Protein AF-A0A2W1NDJ1-F1 (afdb_monomer_lite)

Structure (mmCIF, N/CA/C/O backbone):
data_AF-A0A2W1NDJ1-F1
#
_entry.id   AF-A0A2W1NDJ1-F1
#
loop_
_atom_site.group_PDB
_atom_site.id
_atom_site.type_symbol
_atom_site.label_atom_id
_atom_site.label_alt_id
_atom_site.label_comp_id
_atom_site.label_asym_id
_atom_site.label_entity_id
_atom_site.label_seq_id
_atom_site.pdbx_PDB_ins_code
_atom_site.Cartn_x
_atom_site.Cartn_y
_atom_site.Cartn_z
_atom_site.occupancy
_atom_site.B_iso_or_equiv
_atom_site.auth_seq_id
_atom_site.auth_comp_id
_atom_site.auth_asym_id
_atom_site.auth_atom_id
_atom_site.pdbx_PDB_model_num
ATOM 1 N N . MET A 1 1 ? 4.871 -4.282 -10.619 1.00 88.88 1 MET A N 1
ATOM 2 C CA . MET A 1 1 ? 5.569 -3.955 -9.360 1.00 88.88 1 MET A CA 1
ATOM 3 C C . MET A 1 1 ? 5.960 -5.256 -8.689 1.00 88.88 1 MET A C 1
ATOM 5 O O . MET A 1 1 ? 5.186 -6.206 -8.762 1.00 88.88 1 ME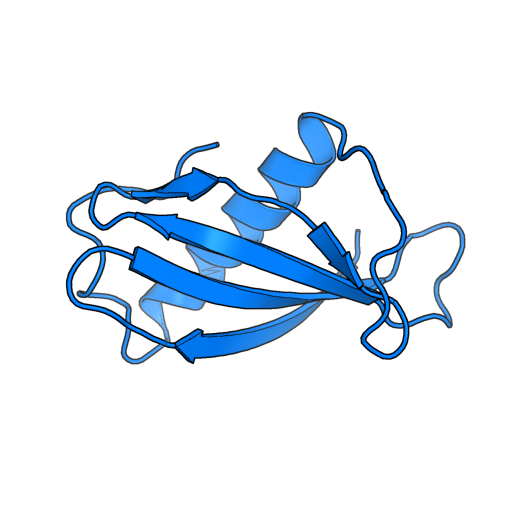T A O 1
ATOM 9 N N . VAL A 1 2 ? 7.147 -5.311 -8.095 1.00 94.75 2 VAL A N 1
ATOM 10 C CA . VAL A 1 2 ? 7.574 -6.406 -7.212 1.00 94.75 2 VAL A CA 1
ATOM 11 C C . VAL A 1 2 ? 7.524 -5.876 -5.784 1.00 94.75 2 VAL A C 1
ATOM 13 O O . VAL A 1 2 ? 7.949 -4.747 -5.559 1.00 94.75 2 VAL A O 1
ATOM 16 N N . PHE A 1 3 ? 6.969 -6.650 -4.853 1.00 97.12 3 PHE A N 1
ATOM 17 C CA . PHE A 1 3 ? 6.818 -6.255 -3.453 1.00 97.12 3 PHE A CA 1
ATOM 18 C C . PHE A 1 3 ? 7.818 -7.007 -2.578 1.00 97.12 3 PHE A C 1
ATOM 20 O O . PHE A 1 3 ? 7.967 -8.221 -2.718 1.00 97.12 3 PHE A O 1
ATOM 27 N N . ASP A 1 4 ? 8.489 -6.280 -1.690 1.00 94.62 4 ASP A N 1
ATOM 28 C CA . ASP A 1 4 ? 9.581 -6.796 -0.860 1.00 94.62 4 ASP A CA 1
ATOM 29 C C . ASP A 1 4 ? 9.154 -7.018 0.591 1.00 94.62 4 ASP A C 1
ATOM 31 O O . ASP A 1 4 ? 9.483 -8.042 1.188 1.00 94.62 4 ASP A O 1
ATOM 35 N N . TYR A 1 5 ? 8.435 -6.057 1.172 1.00 95.94 5 TYR A N 1
ATOM 36 C CA . TYR A 1 5 ? 8.012 -6.115 2.568 1.00 95.94 5 TYR A CA 1
ATOM 37 C C . TYR A 1 5 ? 6.774 -5.253 2.821 1.00 95.94 5 TYR A C 1
ATOM 39 O O . TYR A 1 5 ? 6.359 -4.459 1.974 1.00 95.94 5 TYR A O 1
ATOM 47 N N . VAL A 1 6 ? 6.183 -5.428 4.001 1.00 97.00 6 VAL A N 1
ATOM 48 C CA . VAL A 1 6 ? 5.169 -4.532 4.555 1.00 97.00 6 VAL A CA 1
ATOM 49 C C . VAL A 1 6 ? 5.517 -4.209 6.004 1.00 97.00 6 VAL A C 1
ATOM 51 O O . VAL A 1 6 ? 5.952 -5.088 6.747 1.00 97.00 6 VAL A O 1
ATOM 54 N N . GLU A 1 7 ? 5.319 -2.960 6.395 1.00 96.44 7 GLU A N 1
ATOM 55 C CA . GLU A 1 7 ? 5.451 -2.473 7.764 1.00 96.44 7 GLU A CA 1
ATOM 56 C C . GLU A 1 7 ? 4.226 -1.625 8.125 1.00 96.44 7 GLU A C 1
ATOM 58 O O . GLU A 1 7 ? 3.611 -0.996 7.263 1.00 96.44 7 GLU A O 1
ATOM 63 N N . PHE A 1 8 ? 3.855 -1.632 9.400 1.00 95.00 8 PHE A N 1
ATOM 64 C CA . PHE A 1 8 ? 2.741 -0.859 9.936 1.00 95.00 8 PHE A CA 1
ATOM 65 C C . PHE A 1 8 ? 3.308 0.085 10.994 1.00 95.00 8 PHE A C 1
ATOM 67 O O . PHE A 1 8 ? 3.748 -0.364 12.048 1.00 95.00 8 PHE A O 1
ATOM 74 N N . ASP A 1 9 ? 3.341 1.379 10.688 1.00 87.31 9 ASP A N 1
ATOM 75 C CA . ASP A 1 9 ? 4.072 2.366 11.494 1.00 87.31 9 ASP A CA 1
ATOM 76 C C . ASP A 1 9 ? 3.217 2.927 12.644 1.00 87.31 9 ASP A C 1
ATOM 78 O O . ASP A 1 9 ? 3.642 3.014 13.795 1.00 87.31 9 ASP A O 1
ATOM 82 N N . SER A 1 10 ? 1.966 3.286 12.353 1.00 76.12 10 SER A N 1
ATOM 83 C CA . SER A 1 10 ? 1.118 4.022 13.292 1.00 76.12 10 SER A CA 1
ATOM 84 C C . SER A 1 10 ? -0.333 3.565 13.207 1.00 76.12 10 SER A C 1
ATOM 86 O O . SER A 1 10 ? -1.098 4.030 12.369 1.00 76.12 10 SER A O 1
ATOM 88 N N . ALA A 1 11 ? -0.729 2.649 14.095 1.00 74.88 11 ALA A N 1
ATOM 89 C CA . ALA A 1 11 ? -2.123 2.241 14.258 1.00 74.88 11 ALA A CA 1
ATOM 90 C C . ALA A 1 11 ? -2.836 3.186 15.235 1.00 74.88 11 ALA A C 1
ATOM 92 O O . ALA A 1 11 ? -2.705 3.061 16.453 1.00 74.88 11 ALA A O 1
ATOM 93 N N . GLY A 1 12 ? -3.578 4.153 14.701 1.00 80.81 12 GLY A N 1
ATOM 94 C CA . GLY A 1 12 ? -4.488 4.991 15.474 1.00 80.81 12 GLY A CA 1
ATOM 95 C C . GLY A 1 12 ? -5.864 4.344 15.663 1.00 80.81 12 GLY A C 1
ATOM 96 O O . GLY A 1 12 ? -6.178 3.287 15.115 1.00 80.81 12 GLY A O 1
ATOM 97 N N . ASP A 1 13 ? -6.746 5.028 16.397 1.00 83.44 13 ASP A N 1
ATOM 98 C CA . ASP A 1 13 ? -8.115 4.546 16.647 1.00 83.44 13 ASP A CA 1
ATOM 99 C C . ASP A 1 13 ? -8.976 4.437 15.374 1.00 83.44 13 ASP A C 1
ATOM 101 O O . ASP A 1 13 ? -9.978 3.711 15.364 1.00 83.44 13 ASP A O 1
ATOM 105 N N . LYS A 1 14 ? -8.627 5.190 14.320 1.00 88.38 14 LYS A N 1
ATOM 106 C CA . LYS A 1 14 ? -9.431 5.360 13.094 1.00 88.38 14 LYS A CA 1
ATOM 107 C C . LYS A 1 14 ? -8.733 4.901 11.820 1.00 88.38 14 LYS A C 1
ATOM 109 O O . LYS A 1 14 ? -9.412 4.544 10.856 1.00 88.38 14 LYS A O 1
ATOM 114 N N . ASP A 1 15 ? -7.411 4.942 11.816 1.00 94.25 15 ASP A N 1
ATOM 115 C CA . ASP A 1 15 ? -6.589 4.704 10.644 1.00 94.25 15 ASP A CA 1
ATOM 116 C C . ASP A 1 15 ? -5.245 4.093 11.030 1.00 94.25 15 ASP A C 1
ATOM 118 O O . ASP A 1 15 ? -4.806 4.221 12.173 1.00 94.25 15 ASP A O 1
ATOM 122 N N . ILE A 1 16 ? -4.631 3.415 10.068 1.00 95.50 16 ILE A N 1
ATOM 123 C CA . ILE A 1 16 ? -3.299 2.844 10.176 1.00 95.50 16 ILE A CA 1
ATOM 124 C C . ILE A 1 16 ? -2.468 3.241 8.960 1.00 95.50 16 ILE A C 1
ATOM 126 O O . ILE A 1 16 ? -2.948 3.175 7.826 1.00 95.50 16 ILE A O 1
ATOM 130 N N . THR A 1 17 ? -1.227 3.654 9.193 1.00 97.06 17 THR A N 1
ATOM 131 C CA . THR A 1 17 ? -0.255 3.891 8.118 1.00 97.06 17 THR A CA 1
ATOM 132 C C . THR A 1 17 ? 0.445 2.584 7.769 1.00 97.06 17 THR A C 1
ATOM 134 O O . THR A 1 17 ? 1.013 1.931 8.646 1.00 97.06 17 THR A O 1
ATOM 137 N N . ILE A 1 18 ? 0.410 2.214 6.489 1.00 97.38 18 ILE A N 1
ATOM 138 C CA . ILE A 1 18 ? 1.041 1.012 5.951 1.00 97.38 18 ILE A CA 1
ATOM 139 C C . ILE A 1 18 ? 2.147 1.428 4.983 1.00 97.38 18 ILE A C 1
ATOM 141 O O . ILE A 1 18 ? 1.923 2.221 4.068 1.00 97.38 18 ILE A O 1
ATOM 145 N N . LEU A 1 19 ? 3.332 0.862 5.174 1.00 98.00 19 LEU A N 1
ATOM 146 C CA . LEU A 1 19 ? 4.507 1.062 4.338 1.00 98.00 19 LEU A CA 1
ATOM 147 C C . LEU A 1 19 ? 4.767 -0.219 3.547 1.00 98.00 19 LEU A C 1
ATOM 149 O O . LEU A 1 19 ? 5.006 -1.273 4.129 1.00 98.00 19 LEU A O 1
ATOM 153 N N . VAL A 1 20 ? 4.721 -0.144 2.220 1.00 98.06 20 VAL A N 1
ATOM 154 C CA . VAL A 1 20 ? 4.967 -1.283 1.327 1.00 98.06 20 VAL A CA 1
ATOM 155 C C . VAL A 1 20 ? 6.240 -1.038 0.533 1.00 98.06 20 VAL A C 1
ATOM 157 O O . VAL A 1 20 ? 6.278 -0.164 -0.331 1.00 98.06 20 VAL A O 1
ATOM 160 N N . GLY A 1 21 ? 7.277 -1.830 0.802 1.00 97.94 21 GLY A N 1
ATOM 161 C CA . GLY A 1 21 ? 8.499 -1.819 0.004 1.00 97.94 21 GLY A CA 1
ATOM 162 C C . GLY A 1 21 ? 8.246 -2.420 -1.374 1.00 97.94 21 GLY A C 1
ATOM 163 O O . GLY A 1 21 ? 7.697 -3.521 -1.474 1.00 97.94 21 GLY A O 1
ATOM 164 N N . CYS A 1 22 ? 8.635 -1.716 -2.434 1.00 97.31 22 CYS A N 1
ATOM 165 C CA . CYS A 1 22 ? 8.451 -2.193 -3.798 1.00 97.31 22 CYS A CA 1
ATOM 166 C C . CYS A 1 22 ? 9.558 -1.751 -4.758 1.00 97.31 22 CYS A C 1
ATOM 168 O O . CYS A 1 22 ? 10.204 -0.722 -4.557 1.00 97.31 22 CYS A O 1
ATOM 170 N N . ARG A 1 23 ? 9.693 -2.499 -5.856 1.00 96.94 23 ARG A N 1
ATOM 171 C CA . ARG A 1 23 ? 10.529 -2.155 -7.012 1.00 96.94 23 ARG A CA 1
ATOM 172 C C . ARG A 1 23 ? 9.695 -2.087 -8.287 1.00 96.94 23 ARG A C 1
ATOM 174 O O . ARG A 1 23 ? 8.806 -2.926 -8.519 1.00 96.94 23 ARG A O 1
ATOM 181 N N . PHE A 1 24 ? 9.976 -1.090 -9.120 1.00 93.94 24 PHE A N 1
ATOM 182 C CA . PHE A 1 24 ? 9.385 -0.989 -10.450 1.00 93.94 24 PHE A CA 1
ATOM 183 C C . PHE A 1 24 ? 10.144 -1.884 -11.439 1.00 93.94 24 PHE A C 1
ATOM 185 O O . PHE A 1 24 ? 11.278 -2.284 -11.199 1.00 93.94 24 PHE A O 1
ATOM 192 N N . ALA A 1 25 ? 9.482 -2.289 -12.524 1.00 91.19 25 ALA A N 1
ATOM 193 C CA . ALA A 1 25 ? 10.068 -3.246 -13.469 1.00 91.19 25 ALA A CA 1
ATOM 194 C C . ALA A 1 25 ? 11.162 -2.613 -14.346 1.00 91.19 25 ALA A C 1
ATOM 196 O O . ALA A 1 25 ? 12.084 -3.298 -14.779 1.00 91.19 25 ALA A O 1
ATOM 197 N N . ASP A 1 26 ? 11.026 -1.320 -14.619 1.00 92.00 26 ASP A N 1
ATOM 198 C CA . ASP A 1 26 ? 11.974 -0.464 -15.325 1.00 92.00 26 ASP A CA 1
ATOM 199 C C . ASP A 1 26 ? 13.134 0.004 -14.437 1.00 92.00 26 ASP A C 1
ATOM 201 O O . ASP A 1 26 ? 14.231 0.218 -14.950 1.00 92.00 26 ASP A O 1
ATOM 205 N N . GLU A 1 27 ? 12.931 0.065 -13.120 1.00 92.38 27 GLU A N 1
ATOM 206 C CA . GLU A 1 27 ? 13.954 0.434 -12.132 1.00 92.38 27 GLU A CA 1
ATOM 207 C C . GLU A 1 27 ? 14.108 -0.664 -11.053 1.00 92.38 27 GLU A C 1
ATOM 209 O O . GLU A 1 27 ? 13.741 -0.469 -9.893 1.00 92.38 27 GLU A O 1
ATOM 214 N N . PRO A 1 28 ? 14.629 -1.857 -11.415 1.00 92.62 28 PRO A N 1
ATOM 215 C CA . PRO A 1 28 ? 14.648 -3.030 -10.534 1.00 92.62 28 PRO A CA 1
ATOM 216 C C . PRO A 1 28 ? 15.704 -2.975 -9.423 1.00 92.62 28 PRO A C 1
ATOM 218 O O . PRO A 1 28 ? 15.651 -3.790 -8.506 1.00 92.62 28 PRO A O 1
ATOM 221 N N . GLU A 1 29 ? 16.663 -2.052 -9.503 1.00 94.25 29 GLU A N 1
ATOM 222 C CA . GLU A 1 29 ? 17.708 -1.866 -8.486 1.00 94.25 29 GLU A CA 1
ATOM 223 C C . GLU A 1 29 ? 17.284 -0.862 -7.403 1.00 94.25 29 GLU A C 1
ATOM 225 O O . GLU A 1 29 ? 17.873 -0.823 -6.323 1.00 94.25 29 GLU A O 1
ATOM 230 N N . GLU A 1 30 ? 16.240 -0.075 -7.669 1.00 95.12 30 GLU A N 1
ATOM 231 C CA . GLU A 1 30 ? 15.784 0.996 -6.792 1.00 95.12 30 GLU A CA 1
ATOM 232 C C . GLU A 1 30 ? 14.660 0.499 -5.875 1.00 95.12 30 GLU A C 1
ATOM 234 O O . GLU A 1 30 ? 13.687 -0.125 -6.310 1.00 95.12 30 GLU A O 1
ATOM 239 N N . LEU A 1 31 ? 14.800 0.768 -4.574 1.00 96.56 31 LEU A N 1
ATOM 240 C CA . LEU A 1 31 ? 13.789 0.440 -3.573 1.00 96.56 31 LEU A CA 1
ATOM 241 C C . LEU A 1 31 ? 12.956 1.679 -3.249 1.00 96.56 31 LEU A C 1
ATOM 243 O O . LEU A 1 31 ? 13.459 2.664 -2.704 1.00 96.56 31 LEU A O 1
ATOM 247 N N . TYR A 1 32 ? 11.661 1.580 -3.519 1.00 97.75 32 TYR A N 1
ATOM 248 C CA . TYR A 1 32 ? 10.668 2.581 -3.155 1.00 97.75 32 TYR A CA 1
ATOM 249 C C . TYR A 1 32 ? 9.796 2.082 -2.014 1.00 97.75 32 TYR A C 1
ATOM 251 O O . TYR A 1 32 ? 9.677 0.878 -1.778 1.00 97.75 32 TYR A O 1
ATOM 259 N N . VAL A 1 33 ? 9.133 3.017 -1.343 1.00 98.12 33 VAL A N 1
ATOM 260 C CA . VAL A 1 33 ? 8.123 2.715 -0.332 1.00 98.12 33 VAL A CA 1
ATOM 261 C C . VAL A 1 33 ? 6.808 3.353 -0.745 1.00 98.12 33 VAL A C 1
ATOM 263 O O . VAL A 1 33 ? 6.723 4.569 -0.895 1.00 98.12 33 VAL A O 1
ATOM 266 N N . VAL A 1 34 ? 5.774 2.539 -0.923 1.00 98.25 34 VAL A N 1
ATOM 267 C CA . VAL A 1 34 ? 4.399 3.028 -0.999 1.00 98.25 34 VAL A CA 1
ATOM 268 C C . VAL A 1 34 ? 3.915 3.251 0.427 1.00 98.25 34 VAL A C 1
ATOM 270 O O . VAL A 1 34 ? 3.742 2.297 1.181 1.00 98.25 34 VAL A O 1
ATOM 273 N N . GLU A 1 35 ? 3.705 4.507 0.794 1.00 97.88 35 GLU A N 1
ATOM 274 C CA . GLU A 1 35 ? 2.989 4.886 2.008 1.00 97.88 35 GLU A CA 1
ATOM 275 C C . GLU A 1 35 ? 1.504 4.986 1.659 1.00 97.88 35 GLU A C 1
ATOM 277 O O . GLU A 1 35 ? 1.114 5.719 0.746 1.00 97.88 35 GLU A O 1
ATOM 282 N N . VAL A 1 36 ? 0.670 4.224 2.360 1.00 97.31 36 VAL A N 1
ATOM 283 C CA . VAL A 1 36 ? -0.782 4.253 2.193 1.00 97.31 36 VAL A CA 1
ATOM 284 C C . VAL A 1 36 ? -1.451 4.278 3.554 1.00 97.31 36 VAL A C 1
ATOM 286 O O . VAL A 1 36 ? -1.090 3.532 4.466 1.00 97.31 36 VAL A O 1
ATOM 289 N N . ARG A 1 37 ? -2.453 5.138 3.695 1.00 96.88 37 ARG A N 1
ATOM 290 C CA . ARG A 1 37 ? -3.286 5.176 4.886 1.00 96.88 37 ARG A CA 1
ATOM 291 C C . ARG A 1 37 ? -4.481 4.262 4.682 1.00 96.88 37 ARG A C 1
ATOM 293 O O . ARG A 1 37 ? -5.130 4.291 3.641 1.00 96.88 37 ARG A O 1
ATOM 300 N N . ALA A 1 38 ? -4.782 3.446 5.678 1.00 96.56 38 ALA A N 1
ATOM 301 C CA . ALA A 1 38 ? -5.919 2.545 5.644 1.00 96.56 38 ALA A CA 1
ATOM 302 C C . ALA A 1 38 ? -6.890 2.875 6.777 1.00 96.56 38 ALA A C 1
ATOM 304 O O . ALA A 1 38 ? -6.498 2.995 7.935 1.00 96.56 38 ALA A O 1
ATOM 305 N N . LEU A 1 39 ? -8.169 3.031 6.449 1.00 96.00 39 LEU A N 1
ATOM 306 C CA . LEU A 1 39 ? -9.236 3.224 7.431 1.00 96.00 39 LEU A CA 1
ATOM 307 C C . LEU A 1 39 ? -9.743 1.872 7.954 1.00 96.00 39 LEU A C 1
ATOM 309 O O . LEU A 1 39 ? -9.618 0.849 7.280 1.00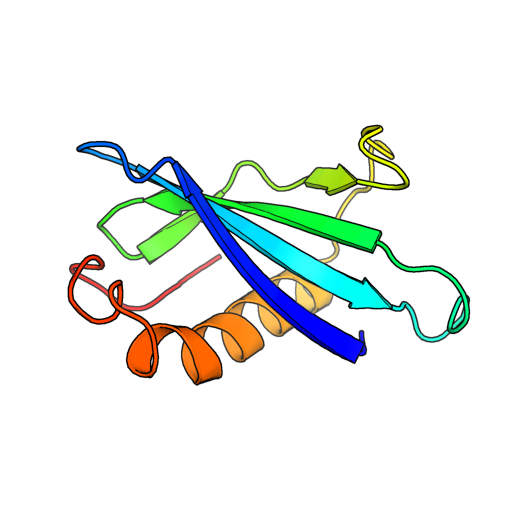 96.00 39 LEU A O 1
ATOM 313 N N . LYS A 1 40 ? -10.405 1.865 9.118 1.00 94.31 40 LYS A N 1
ATOM 314 C CA . LYS A 1 40 ? -10.988 0.638 9.705 1.00 94.31 40 LYS A CA 1
ATOM 315 C C . LYS A 1 40 ? -11.942 -0.120 8.785 1.00 94.31 40 LYS A C 1
ATOM 317 O O . LYS A 1 40 ? -11.992 -1.342 8.832 1.00 94.31 40 LYS A O 1
ATOM 322 N N . ASN A 1 41 ? -12.669 0.580 7.917 1.00 94.69 41 ASN A N 1
ATOM 323 C CA . ASN A 1 41 ? -13.564 -0.048 6.942 1.00 94.69 41 ASN A CA 1
ATOM 324 C C . ASN A 1 41 ? -12.825 -0.727 5.768 1.00 94.69 41 ASN A C 1
ATOM 326 O O . ASN A 1 41 ? -13.480 -1.272 4.884 1.00 94.69 41 ASN A O 1
ATOM 330 N N . GLY A 1 42 ? -11.490 -0.665 5.739 1.00 94.06 42 GLY A N 1
ATOM 331 C CA . GLY A 1 42 ? -10.644 -1.225 4.690 1.00 94.06 42 GLY A CA 1
ATOM 332 C C . GLY A 1 42 ? -10.349 -0.270 3.530 1.00 94.06 42 GLY A C 1
ATOM 333 O O . GLY A 1 42 ? -9.646 -0.661 2.604 1.00 94.06 42 GLY A O 1
ATOM 334 N N . LEU A 1 43 ? -10.847 0.970 3.532 1.00 96.88 43 LEU A N 1
ATOM 335 C CA . LEU A 1 43 ? -10.530 1.920 2.463 1.00 96.88 43 LEU A CA 1
ATOM 336 C C . LEU A 1 43 ? -9.064 2.372 2.547 1.00 96.88 43 LEU A C 1
ATOM 338 O O . LEU A 1 43 ? -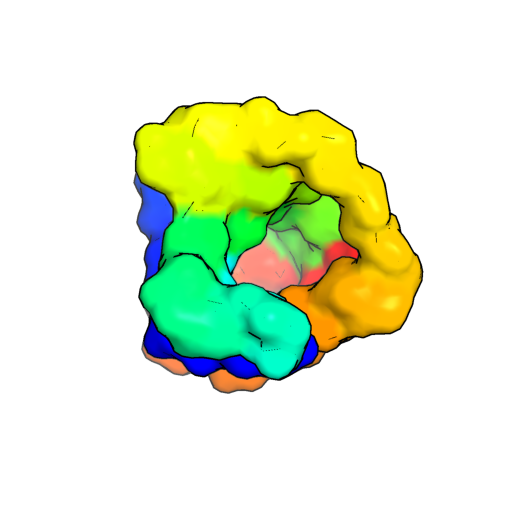8.651 2.939 3.560 1.00 96.88 43 LEU A O 1
ATOM 342 N N . LEU A 1 44 ? -8.320 2.164 1.461 1.00 97.25 44 LEU A N 1
ATOM 343 C CA . LEU A 1 44 ? -6.949 2.620 1.258 1.00 97.25 44 LEU A CA 1
ATOM 344 C C . LEU A 1 44 ? -6.940 3.998 0.578 1.00 97.25 44 LEU A C 1
ATOM 346 O O . LEU A 1 44 ? -7.419 4.162 -0.545 1.00 97.25 44 LEU A O 1
ATOM 350 N N . ASN A 1 45 ? -6.377 5.002 1.240 1.00 95.62 45 ASN A N 1
ATOM 351 C CA . ASN A 1 45 ? -6.318 6.384 0.776 1.00 95.62 45 ASN A CA 1
ATOM 352 C C . ASN A 1 45 ? -4.958 7.039 1.084 1.00 95.62 45 ASN A C 1
ATOM 354 O O . ASN A 1 45 ? -4.026 6.382 1.538 1.00 95.62 45 ASN A O 1
ATOM 358 N N . ASP A 1 46 ? -4.831 8.331 0.760 1.00 95.38 46 ASP A N 1
ATOM 359 C CA . ASP A 1 46 ? -3.638 9.149 1.034 1.00 95.38 46 ASP A CA 1
ATOM 360 C C . ASP A 1 46 ? -2.311 8.512 0.564 1.00 95.38 46 ASP A C 1
ATOM 362 O O . ASP A 1 46 ? -1.322 8.468 1.288 1.00 95.38 46 ASP A O 1
ATOM 366 N N . TRP A 1 47 ? -2.300 8.019 -0.675 1.00 97.56 47 TRP A N 1
ATOM 367 C CA . TRP A 1 47 ? -1.176 7.308 -1.284 1.00 97.56 47 TRP A CA 1
ATOM 368 C C . TRP A 1 47 ? 0.015 8.225 -1.570 1.00 97.56 47 TRP A C 1
ATOM 370 O O . TRP A 1 47 ? -0.148 9.284 -2.185 1.00 97.56 47 TRP A O 1
ATOM 380 N N . ARG A 1 48 ? 1.224 7.784 -1.215 1.00 98.06 48 ARG A N 1
ATOM 381 C CA . ARG A 1 48 ? 2.487 8.429 -1.594 1.00 98.06 48 ARG A CA 1
ATOM 382 C C . ARG A 1 48 ? 3.523 7.395 -1.995 1.00 98.06 48 ARG A C 1
ATOM 384 O O . ARG A 1 48 ? 3.568 6.300 -1.446 1.00 98.06 48 ARG A O 1
ATOM 391 N N . LEU A 1 49 ? 4.371 7.768 -2.945 1.00 98.19 49 LEU A N 1
ATOM 392 C CA . LEU A 1 49 ? 5.583 7.023 -3.253 1.00 98.19 49 LEU A CA 1
ATOM 393 C C . LEU A 1 49 ? 6.759 7.767 -2.636 1.00 98.19 49 LEU A C 1
ATOM 395 O O . LEU A 1 49 ? 6.949 8.954 -2.906 1.00 98.19 49 LEU A O 1
ATOM 399 N N . LEU A 1 50 ? 7.532 7.065 -1.822 1.00 97.94 50 LEU A N 1
ATOM 400 C CA . LEU A 1 50 ? 8.721 7.587 -1.179 1.00 97.94 50 LEU A CA 1
ATOM 401 C C . LEU A 1 50 ? 9.965 6.944 -1.790 1.00 97.94 50 LEU A C 1
ATOM 403 O O . LEU A 1 50 ? 10.025 5.727 -1.971 1.00 97.94 50 LEU A O 1
ATOM 407 N N . PHE A 1 51 ? 10.984 7.763 -2.027 1.00 97.00 51 PHE A N 1
ATOM 408 C CA . PHE A 1 51 ? 12.336 7.321 -2.352 1.00 97.00 51 PHE A CA 1
ATOM 409 C C . PHE A 1 51 ? 13.305 7.946 -1.354 1.00 97.00 51 PHE A C 1
ATOM 411 O O . PHE A 1 51 ? 13.360 9.170 -1.221 1.00 97.00 51 PHE A O 1
ATOM 418 N N . ASN A 1 52 ? 14.032 7.118 -0.598 1.00 94.62 52 ASN A N 1
ATOM 419 C CA . ASN A 1 52 ? 14.882 7.573 0.513 1.00 94.62 52 ASN A CA 1
ATOM 420 C C . ASN A 1 52 ? 14.148 8.510 1.500 1.00 94.62 52 ASN A C 1
ATOM 422 O O . ASN A 1 52 ? 14.703 9.504 1.967 1.00 94.62 52 ASN A O 1
ATOM 426 N N . GLY A 1 53 ? 12.872 8.216 1.782 1.00 93.25 53 GLY A N 1
ATOM 427 C CA . GLY A 1 53 ? 12.020 9.004 2.682 1.00 93.25 53 GLY A CA 1
ATOM 428 C C . GLY A 1 53 ? 11.481 10.315 2.096 1.00 93.25 53 GLY A C 1
ATOM 429 O O . GLY A 1 53 ? 10.802 11.057 2.800 1.00 93.25 53 GLY A O 1
ATOM 430 N N . MET A 1 54 ? 11.757 10.619 0.824 1.00 96.88 54 MET A N 1
ATOM 431 C CA . MET A 1 54 ? 11.253 11.816 0.148 1.00 96.88 54 MET A CA 1
ATOM 432 C C . MET A 1 54 ? 10.064 11.488 -0.757 1.00 96.88 54 MET A C 1
ATOM 434 O O . MET A 1 54 ? 10.123 10.537 -1.531 1.00 96.88 54 MET A O 1
ATOM 438 N N . ASP A 1 55 ? 9.010 12.307 -0.688 1.00 97.38 55 ASP A N 1
ATOM 439 C CA . ASP A 1 55 ? 7.814 12.204 -1.537 1.00 97.38 55 ASP A CA 1
ATOM 440 C C . ASP A 1 55 ? 8.149 12.489 -3.009 1.00 97.38 55 ASP A C 1
ATOM 442 O O . ASP A 1 55 ? 8.505 13.614 -3.375 1.00 97.38 55 ASP A O 1
ATOM 446 N N . CYS A 1 56 ? 7.990 11.472 -3.858 1.00 96.06 56 CYS A N 1
ATOM 447 C CA . CYS A 1 56 ? 8.227 11.545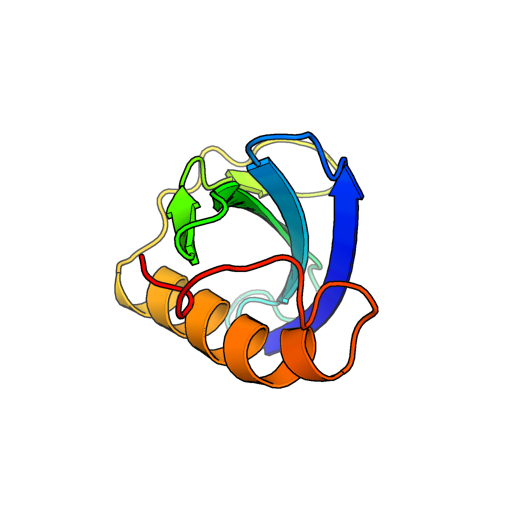 -5.296 1.00 96.06 56 CYS A CA 1
ATOM 448 C C . CYS A 1 56 ? 7.136 12.312 -6.060 1.00 96.06 56 CYS A C 1
ATOM 450 O O . CYS A 1 56 ? 7.278 12.494 -7.268 1.00 96.06 56 CYS A O 1
ATOM 452 N N . LYS A 1 57 ? 6.038 12.731 -5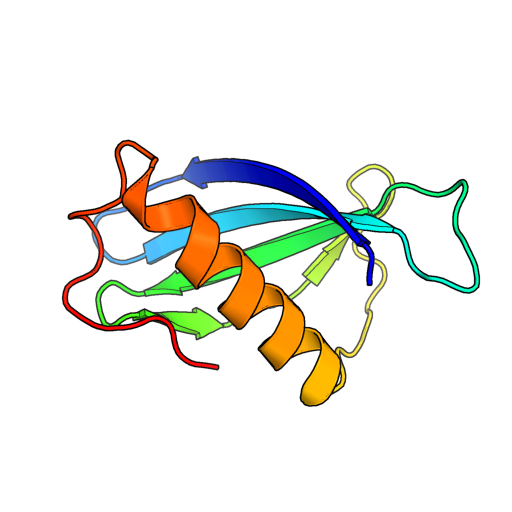.407 1.00 95.06 57 LYS A N 1
ATOM 453 C CA . LYS A 1 57 ? 4.843 13.299 -6.065 1.00 95.06 57 LYS A CA 1
ATOM 454 C C . LYS A 1 57 ? 4.270 12.366 -7.140 1.00 95.06 57 LYS A C 1
ATOM 456 O O . LYS A 1 57 ? 3.738 12.828 -8.147 1.00 95.06 57 LYS A O 1
ATOM 461 N N . TYR A 1 58 ? 4.416 11.058 -6.938 1.00 96.00 58 TYR A N 1
ATOM 462 C CA . TYR A 1 58 ? 4.001 10.046 -7.903 1.00 96.00 58 TYR A CA 1
ATOM 463 C C . TYR A 1 58 ? 2.476 9.933 -7.961 1.00 96.00 58 TYR A C 1
ATOM 465 O O . TYR A 1 58 ? 1.817 9.869 -6.921 1.00 96.00 58 TYR A O 1
ATOM 473 N N . ASP A 1 59 ? 1.921 9.872 -9.171 1.00 96.19 59 ASP A N 1
ATOM 474 C CA . ASP A 1 59 ? 0.497 9.620 -9.381 1.00 96.19 59 ASP A CA 1
ATOM 475 C C . ASP A 1 59 ? 0.275 8.152 -9.753 1.00 96.19 59 ASP A C 1
ATOM 477 O O . ASP A 1 59 ? 0.524 7.732 -10.884 1.00 96.19 59 ASP A O 1
ATOM 481 N N . PHE A 1 60 ? -0.175 7.366 -8.773 1.00 96.06 60 PHE A N 1
ATOM 482 C CA . PHE A 1 60 ? -0.421 5.939 -8.959 1.00 96.06 60 PHE A CA 1
ATOM 483 C C . PHE A 1 60 ? -1.577 5.687 -9.914 1.00 96.06 60 PHE A C 1
ATOM 485 O O . PHE A 1 60 ? -2.711 6.123 -9.665 1.00 96.06 60 PHE A O 1
ATOM 492 N N . LYS A 1 61 ? -1.319 4.860 -10.925 1.00 96.00 61 LYS A N 1
ATOM 493 C CA . LYS A 1 61 ? -2.344 4.354 -11.833 1.00 96.00 61 LYS A CA 1
ATOM 494 C C . LYS A 1 61 ? -3.290 3.382 -11.108 1.00 96.00 61 LYS A C 1
ATOM 496 O O . LYS A 1 61 ? -2.908 2.760 -10.112 1.00 96.00 61 LYS A O 1
ATOM 501 N N . PRO A 1 62 ? -4.535 3.207 -11.590 1.00 96.31 62 PRO A N 1
ATOM 502 C CA . PRO A 1 62 ? -5.505 2.317 -10.947 1.00 96.31 62 PRO A CA 1
ATOM 503 C C . PRO A 1 62 ? -5.033 0.862 -10.793 1.00 96.31 62 PRO A C 1
ATOM 505 O O . PRO A 1 62 ? -5.327 0.221 -9.787 1.00 96.31 62 PRO A O 1
ATOM 508 N N . ASP A 1 63 ? -4.292 0.343 -11.771 1.00 96.19 63 ASP A N 1
ATOM 509 C CA . ASP A 1 63 ? -3.705 -0.998 -11.762 1.00 96.19 63 ASP A CA 1
ATOM 510 C C . ASP A 1 63 ? -2.583 -1.145 -10.724 1.00 96.19 63 ASP A C 1
ATOM 512 O O . ASP A 1 63 ? -2.484 -2.184 -10.074 1.00 96.19 63 ASP A O 1
ATOM 516 N N . GLU A 1 64 ? -1.793 -0.097 -10.492 1.00 96.25 64 GLU A N 1
ATOM 517 C CA . GLU A 1 64 ? -0.761 -0.075 -9.446 1.00 96.25 64 GLU A CA 1
ATOM 518 C C . GLU A 1 64 ? -1.383 -0.076 -8.046 1.00 96.25 64 GLU A C 1
ATOM 520 O O . GLU A 1 64 ? -0.978 -0.860 -7.185 1.00 96.25 64 GLU A O 1
ATOM 525 N N . ARG A 1 65 ? -2.433 0.729 -7.829 1.00 97.25 65 ARG A N 1
ATOM 526 C CA . ARG A 1 65 ? -3.190 0.720 -6.563 1.00 97.25 65 ARG A CA 1
ATOM 527 C C . ARG A 1 65 ? -3.830 -0.641 -6.308 1.00 97.25 65 ARG A C 1
ATOM 529 O O . ARG A 1 65 ? -3.785 -1.146 -5.187 1.00 97.25 65 ARG A O 1
ATOM 536 N N . ALA A 1 66 ? -4.395 -1.256 -7.349 1.00 97.19 66 ALA A N 1
ATOM 537 C CA . ALA A 1 66 ? -4.947 -2.603 -7.263 1.00 97.19 66 ALA A CA 1
ATOM 538 C C . ALA A 1 66 ? -3.869 -3.640 -6.909 1.00 97.19 66 ALA A C 1
ATOM 540 O O . ALA A 1 66 ? -4.108 -4.475 -6.042 1.00 97.19 66 ALA A O 1
ATOM 541 N N . ALA A 1 67 ? -2.673 -3.550 -7.500 1.00 97.19 67 ALA A N 1
ATOM 542 C CA . ALA A 1 67 ? -1.566 -4.451 -7.187 1.00 97.19 67 ALA A CA 1
ATOM 543 C C . ALA A 1 67 ? -1.121 -4.342 -5.719 1.00 97.19 67 ALA A C 1
ATOM 545 O O . ALA A 1 67 ? -0.928 -5.367 -5.064 1.00 97.19 67 ALA A O 1
ATOM 546 N N . VAL A 1 68 ? -1.007 -3.122 -5.178 1.00 97.62 68 VAL A N 1
ATOM 547 C CA . VAL A 1 68 ? -0.684 -2.914 -3.755 1.00 97.62 68 VAL A CA 1
ATOM 548 C C . VAL A 1 68 ? -1.795 -3.468 -2.861 1.00 97.62 68 VAL A C 1
ATOM 550 O O . VAL A 1 68 ? -1.508 -4.182 -1.904 1.00 97.62 68 VAL A O 1
ATOM 553 N N . ARG A 1 69 ? -3.068 -3.203 -3.183 1.00 97.56 69 ARG A N 1
ATOM 554 C CA . ARG A 1 69 ? -4.219 -3.758 -2.452 1.00 97.56 69 ARG A CA 1
ATOM 555 C C . ARG A 1 69 ? -4.182 -5.286 -2.419 1.00 97.56 69 ARG A C 1
ATOM 557 O O . ARG A 1 69 ? -4.392 -5.874 -1.363 1.00 97.56 69 ARG A O 1
ATOM 564 N N . ASP A 1 70 ? -3.929 -5.926 -3.555 1.00 97.69 70 ASP A N 1
ATOM 565 C CA . ASP A 1 70 ? -3.915 -7.387 -3.665 1.00 97.69 70 ASP A CA 1
ATOM 566 C C . ASP A 1 70 ? -2.740 -7.994 -2.890 1.00 97.69 70 ASP A C 1
ATOM 568 O O . ASP A 1 70 ? -2.899 -9.006 -2.205 1.00 97.69 70 ASP A O 1
ATOM 572 N N . TYR A 1 71 ? -1.582 -7.329 -2.911 1.00 97.94 71 TYR A N 1
ATOM 573 C CA . TYR A 1 71 ? -0.459 -7.690 -2.056 1.00 97.94 71 TYR A CA 1
ATOM 574 C C . TYR A 1 71 ? -0.819 -7.578 -0.569 1.00 97.94 71 TYR A C 1
ATOM 576 O O . TYR A 1 71 ? -0.642 -8.542 0.177 1.00 97.94 71 TYR A O 1
ATOM 584 N N . LEU A 1 72 ? -1.409 -6.460 -0.138 1.00 97.44 72 LEU A N 1
ATOM 585 C CA . LEU A 1 72 ? -1.833 -6.268 1.250 1.00 97.44 72 LEU A CA 1
ATOM 586 C C . LEU A 1 72 ? -2.876 -7.300 1.692 1.00 97.44 72 LEU A C 1
ATOM 588 O O . LEU A 1 72 ? -2.761 -7.833 2.792 1.00 97.44 72 LEU A O 1
ATOM 592 N N . HIS A 1 73 ? -3.833 -7.657 0.832 1.00 96.31 73 HIS A N 1
ATOM 593 C CA . HIS A 1 73 ? -4.787 -8.743 1.098 1.00 96.31 73 HIS A CA 1
ATOM 594 C C . HIS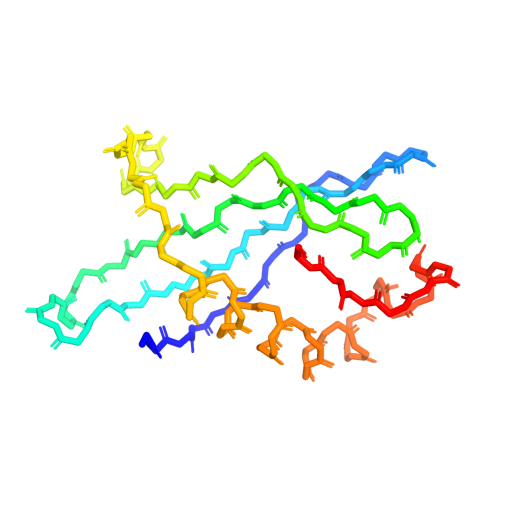 A 1 73 ? -4.104 -10.080 1.381 1.00 96.31 73 HIS A C 1
ATOM 596 O O . HIS A 1 73 ? -4.599 -10.858 2.193 1.00 96.31 73 HIS A O 1
ATOM 602 N N . SER A 1 74 ? -2.974 -10.355 0.727 1.00 96.69 74 SER A N 1
ATOM 603 C CA . SER A 1 74 ? -2.224 -11.596 0.938 1.00 96.69 74 SER A CA 1
ATOM 604 C C . SER A 1 74 ? -1.400 -11.601 2.230 1.00 96.69 74 SER A C 1
ATOM 606 O O . SER A 1 74 ? -1.207 -12.666 2.814 1.00 96.69 74 SER A O 1
ATOM 608 N N . VAL A 1 75 ? -0.944 -10.432 2.701 1.00 96.25 75 VAL A N 1
ATOM 609 C CA . VAL A 1 75 ? -0.011 -10.335 3.836 1.00 96.25 75 VAL A CA 1
ATOM 610 C C . VAL A 1 75 ? -0.690 -9.938 5.145 1.00 96.25 75 VAL A C 1
ATOM 612 O O . VAL A 1 75 ? -0.363 -10.516 6.178 1.00 96.25 75 VAL A O 1
ATOM 615 N N . VAL A 1 76 ? -1.661 -9.019 5.138 1.00 95.12 76 VAL A N 1
ATOM 616 C CA . VAL A 1 76 ? -2.366 -8.549 6.353 1.00 95.12 76 VAL A CA 1
ATOM 617 C C . VAL A 1 76 ? -2.897 -9.692 7.232 1.00 95.12 76 VAL A C 1
ATOM 619 O O . VAL A 1 76 ? -2.699 -9.624 8.444 1.00 95.12 76 VAL A O 1
ATOM 622 N N . PRO A 1 77 ? -3.496 -10.777 6.696 1.00 94.62 77 PRO A N 1
ATOM 623 C CA . PRO A 1 77 ? -3.960 -11.894 7.524 1.00 94.62 77 PRO A CA 1
ATOM 624 C C . PRO A 1 77 ? -2.853 -12.612 8.311 1.00 94.62 77 PRO A C 1
ATOM 626 O O . PRO A 1 77 ? -3.152 -13.377 9.224 1.00 94.62 77 PRO A O 1
ATOM 629 N N . THR A 1 78 ? -1.586 -12.399 7.945 1.00 94.56 78 THR A N 1
ATOM 630 C CA . THR A 1 78 ? -0.409 -12.997 8.591 1.00 94.56 78 THR A CA 1
ATOM 631 C C . THR A 1 78 ? 0.257 -12.074 9.616 1.00 94.56 78 THR A C 1
ATOM 633 O O . THR A 1 78 ? 1.217 -12.487 10.264 1.00 94.56 78 THR A O 1
ATOM 636 N N . THR A 1 79 ? -0.240 -10.843 9.785 1.00 93.31 79 THR A N 1
ATOM 637 C CA . THR A 1 79 ? 0.295 -9.859 10.737 1.00 93.31 79 THR A CA 1
ATOM 638 C C . THR A 1 79 ? -0.609 -9.718 11.962 1.00 93.31 79 THR A C 1
ATOM 640 O O . THR A 1 79 ? -1.727 -10.235 12.005 1.00 93.31 79 THR A O 1
ATOM 643 N N . GLU A 1 80 ? -0.152 -8.982 12.977 1.00 92.19 80 GLU A N 1
ATOM 644 C CA . GLU A 1 80 ? -0.964 -8.665 14.162 1.00 92.19 80 GLU A CA 1
ATOM 645 C C . GLU A 1 80 ? -2.205 -7.804 13.848 1.00 92.19 80 GLU A C 1
ATOM 647 O O . GLU A 1 80 ? -3.145 -7.753 14.641 1.00 92.19 80 GLU A O 1
ATOM 652 N N . TYR A 1 81 ? -2.255 -7.188 12.662 1.00 92.81 81 TYR A N 1
ATOM 653 C CA . TYR A 1 81 ? -3.352 -6.327 12.211 1.00 92.81 81 TYR A CA 1
ATOM 654 C C . TYR A 1 81 ? -4.453 -7.074 11.453 1.00 92.81 81 TYR A C 1
ATOM 656 O O . TYR A 1 81 ? -5.394 -6.444 10.970 1.00 92.81 81 TYR A O 1
ATOM 664 N N . ALA A 1 82 ? -4.396 -8.409 11.382 1.00 89.81 82 ALA A N 1
ATOM 665 C CA . ALA A 1 82 ? -5.401 -9.230 10.704 1.00 89.81 82 ALA A CA 1
ATOM 666 C C . ALA A 1 82 ? -6.845 -8.934 11.159 1.00 89.81 82 ALA A C 1
ATOM 668 O O . ALA A 1 82 ? -7.774 -9.017 10.359 1.00 89.81 82 ALA A O 1
ATOM 669 N N . GLN A 1 83 ? -7.034 -8.576 12.434 1.00 92.31 83 GLN A N 1
ATOM 670 C CA . GLN A 1 83 ? -8.340 -8.252 13.027 1.00 92.31 83 GLN A CA 1
ATOM 671 C C . GLN A 1 83 ? -8.586 -6.747 13.208 1.00 92.31 83 GLN A C 1
ATOM 673 O O . GLN A 1 83 ? -9.607 -6.361 13.771 1.00 92.31 83 GLN A O 1
ATOM 678 N N . TRP A 1 84 ? -7.659 -5.890 12.771 1.00 93.25 84 TRP A N 1
ATOM 679 C CA . TRP A 1 84 ? -7.807 -4.441 12.912 1.00 93.25 84 TRP A CA 1
ATOM 680 C C . TRP A 1 84 ? -8.839 -3.875 11.924 1.00 93.25 84 TRP A C 1
ATOM 682 O O . TRP A 1 84 ? -9.563 -2.933 12.247 1.00 93.25 84 TRP A O 1
ATOM 692 N N . PHE A 1 85 ? -8.930 -4.474 10.733 1.00 92.50 85 PHE A N 1
ATOM 693 C CA . PHE A 1 85 ? -9.883 -4.089 9.697 1.00 92.50 85 PHE A CA 1
ATOM 694 C C . PHE A 1 85 ? -11.262 -4.717 9.944 1.00 92.50 85 PHE A C 1
ATOM 696 O O . PHE A 1 85 ? -11.393 -5.926 10.121 1.00 92.50 85 PHE A O 1
ATOM 703 N N . GLU A 1 86 ? -12.309 -3.895 9.895 1.00 92.50 86 GLU A N 1
ATOM 704 C CA . GLU A 1 86 ? -13.719 -4.304 9.992 1.00 92.50 86 GLU A CA 1
ATOM 705 C C . GLU A 1 86 ? -14.287 -4.770 8.636 1.00 92.50 86 GLU A C 1
ATOM 707 O O . GLU A 1 86 ? -15.379 -5.334 8.569 1.00 92.50 86 GLU A O 1
ATOM 712 N N . GLY A 1 87 ? -13.552 -4.531 7.546 1.00 88.06 87 GLY A N 1
ATOM 713 C CA . GLY A 1 87 ? -13.930 -4.878 6.179 1.00 88.06 87 GLY A CA 1
ATOM 714 C C . GLY A 1 87 ? -12.734 -5.302 5.328 1.00 88.06 87 GLY A C 1
ATOM 715 O O . GLY A 1 87 ? -11.590 -5.320 5.777 1.00 88.06 87 GLY A O 1
ATOM 716 N N . SER A 1 88 ? -13.001 -5.658 4.074 1.00 91.38 88 SER A N 1
ATOM 717 C CA . SER A 1 88 ? -11.958 -5.989 3.100 1.00 91.38 88 SER A CA 1
ATOM 718 C C . SER A 1 88 ? -11.244 -4.731 2.601 1.00 91.38 88 SER A C 1
ATOM 720 O O . SER A 1 88 ? -11.879 -3.699 2.391 1.00 91.38 88 SER A O 1
ATOM 722 N N . LEU A 1 89 ? -9.938 -4.832 2.337 1.00 94.50 89 LEU A N 1
ATOM 723 C CA . LEU A 1 89 ? -9.173 -3.735 1.744 1.00 94.50 89 LEU A CA 1
ATOM 724 C C . LEU A 1 89 ? -9.709 -3.347 0.355 1.00 94.50 89 LEU A C 1
ATOM 726 O O . LEU A 1 89 ? -9.893 -4.200 -0.519 1.00 94.50 89 LEU A O 1
ATOM 730 N N . THR A 1 90 ? -9.939 -2.055 0.142 1.00 95.44 90 THR A N 1
ATOM 731 C CA . THR A 1 90 ? -10.465 -1.469 -1.102 1.00 95.44 90 THR A CA 1
ATOM 732 C C . THR A 1 90 ? -9.707 -0.191 -1.460 1.00 95.44 90 THR A C 1
ATOM 734 O O . THR A 1 90 ? -9.080 0.406 -0.591 1.00 95.44 90 THR A O 1
ATOM 737 N N . VAL A 1 91 ? -9.724 0.204 -2.738 1.00 89.06 91 VAL A N 1
ATOM 738 C CA . VAL A 1 91 ? -9.050 1.408 -3.269 1.00 89.06 91 VAL A CA 1
ATOM 739 C C . VAL A 1 91 ? -10.046 2.368 -3.892 1.00 89.06 91 VAL A C 1
ATOM 741 O O . VAL A 1 91 ? -11.091 1.867 -4.370 1.00 89.06 91 VAL A O 1
#

pLDDT: mean 94.55, std 4.27, range [74.88, 98.25]

Radius of gyration: 12.52 Å; chains: 1; bounding box: 32×26×32 Å

Secondary structure (DSSP, 8-state):
-EEEEEEEEEE-SSEEEEEEEEE-SS-TT--EEEEEEEETTSBEEEEEEEETTEE------HHHHHHHHHHHHHHGGGSGGGGT-SS--B-

Foldseek 3Di:
DAWDDKDWDDDDPFKTWIWIWDDDPVGRVFIKIWIWIATQQQETDPTFIDGVNDTPVDDDDPVRVVVVLVVCQVCCCVDPCVPSHPHRHDD

Sequence (91 aa):
MVFDYVEFDSAGDKDITILVGCRFADEPEELYVVEVRALKNGLLNDWRLLFNGMDCKYDFKPDERAAVRDYLHSVVPTTEYAQWFEGSLTV

Organism: Paenibacillus xerothermodurans (NCBI:txid1977292)